Protein AF-A0AAV1TP16-F1 (afdb_monomer_lite)

Organism: NCBI:txid2874970

InterPro domains:
  IPR000953 Chromo/chromo shadow domain [PS50013] (18-55)
  IPR016197 Chromo-like domain superfamily [SSF54160] (6-44)
  IPR023780 Chromo domain [PF00385] (19-44)

Sequence (55 aa):
MFPPPPHPLVDSSGGQRFLVERILNHRDVNGIRTSYLVRWRGFHRRGTAGSLVPS

pLDDT: mean 78.51, std 17.1, range [42.44, 93.69]

Structure (mmCIF, N/CA/C/O backbone):
data_AF-A0AAV1TP16-F1
#
_entry.id   AF-A0AAV1TP16-F1
#
loop_
_atom_site.group_PDB
_atom_site.id
_atom_site.type_symbol
_atom_site.label_atom_id
_atom_site.label_alt_id
_atom_site.label_comp_id
_atom_site.label_asym_id
_atom_site.label_entity_id
_atom_site.label_seq_id
_atom_site.pdbx_PDB_ins_code
_atom_site.Cartn_x
_atom_site.Cartn_y
_atom_site.Cartn_z
_atom_site.occupancy
_atom_site.B_iso_or_equiv
_atom_site.auth_seq_id
_atom_site.auth_comp_id
_atom_site.auth_asym_id
_atom_site.auth_atom_id
_atom_site.pdbx_PDB_model_num
ATOM 1 N N . MET A 1 1 ? -11.682 22.510 7.129 1.00 51.34 1 MET A N 1
ATOM 2 C CA . MET A 1 1 ? -11.356 21.396 8.044 1.00 51.34 1 MET A CA 1
ATOM 3 C C . MET A 1 1 ? -11.212 20.132 7.208 1.00 51.34 1 MET A C 1
ATOM 5 O O . MET A 1 1 ? -12.168 19.769 6.530 1.00 51.34 1 MET A O 1
ATOM 9 N N . PHE A 1 2 ? -10.015 19.545 7.143 1.00 55.28 2 PHE A N 1
ATOM 10 C CA . PHE A 1 2 ? -9.793 18.276 6.438 1.00 55.28 2 PHE A CA 1
ATOM 11 C C . PHE A 1 2 ? -10.516 17.147 7.192 1.00 55.28 2 PHE A C 1
ATOM 13 O O . PHE A 1 2 ? 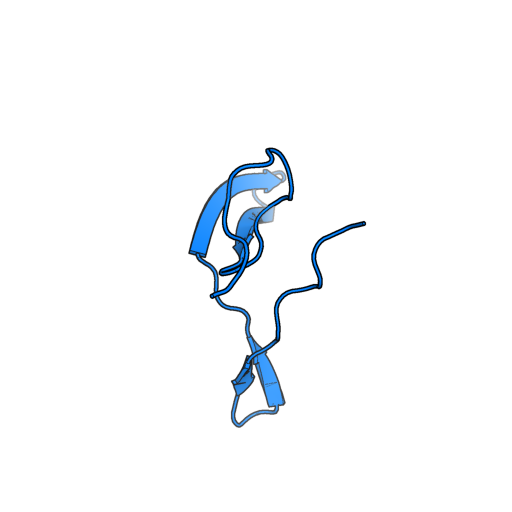-10.583 17.221 8.421 1.00 55.28 2 PHE A O 1
ATOM 20 N N . PRO A 1 3 ? -11.107 16.149 6.506 1.00 65.44 3 PRO A N 1
ATOM 21 C CA . PRO A 1 3 ? -11.662 14.996 7.203 1.00 65.44 3 PRO A CA 1
ATOM 22 C C . PRO A 1 3 ? -10.559 14.318 8.030 1.00 65.44 3 PRO A C 1
ATOM 24 O O . PRO A 1 3 ? -9.390 14.367 7.627 1.00 65.44 3 PRO A O 1
ATOM 27 N N . PRO A 1 4 ? -10.907 13.735 9.191 1.00 66.06 4 PRO A N 1
ATOM 28 C CA . PRO A 1 4 ? -9.929 13.049 10.017 1.00 66.06 4 PRO A CA 1
ATOM 29 C C . PRO A 1 4 ? -9.226 11.965 9.185 1.00 66.06 4 PRO A C 1
ATOM 31 O O . PRO A 1 4 ? -9.861 11.351 8.318 1.00 66.06 4 PRO A O 1
ATOM 34 N N . PRO A 1 5 ? -7.916 11.758 9.393 1.00 71.25 5 PRO A N 1
ATOM 35 C CA . PRO A 1 5 ? -7.187 10.712 8.692 1.00 71.25 5 PRO A CA 1
ATOM 36 C C . PRO A 1 5 ? -7.848 9.342 8.938 1.00 71.25 5 PRO A C 1
ATOM 38 O O . PRO A 1 5 ? -8.416 9.117 10.010 1.00 71.25 5 PRO A O 1
ATOM 41 N N . PRO A 1 6 ? -7.812 8.425 7.954 1.00 82.31 6 PRO A N 1
ATOM 42 C CA . PRO A 1 6 ? -8.382 7.091 8.113 1.00 82.31 6 PRO A CA 1
ATOM 43 C C . PRO A 1 6 ? -7.706 6.344 9.271 1.00 82.31 6 PRO A C 1
ATOM 45 O O . PRO A 1 6 ? -6.497 6.461 9.471 1.00 82.31 6 PRO A O 1
ATOM 48 N N . HIS A 1 7 ? -8.481 5.562 10.024 1.00 83.19 7 HIS A N 1
ATOM 49 C CA . HIS A 1 7 ? -7.953 4.786 11.146 1.00 83.19 7 HIS A CA 1
ATOM 50 C C . HIS A 1 7 ? -7.106 3.607 10.624 1.00 83.19 7 HIS A C 1
ATOM 52 O O . HIS A 1 7 ? -7.597 2.849 9.779 1.00 83.19 7 HIS A O 1
ATOM 58 N N . PRO A 1 8 ? -5.862 3.428 11.105 1.00 88.00 8 PRO A N 1
ATOM 59 C CA . PRO A 1 8 ? -5.033 2.291 10.727 1.00 88.00 8 PRO A CA 1
ATOM 60 C C . PRO A 1 8 ? -5.547 0.997 11.370 1.00 88.00 8 PRO A C 1
ATOM 62 O O . PRO A 1 8 ? -5.918 0.963 12.541 1.00 88.00 8 PRO A O 1
ATOM 65 N N . LEU A 1 9 ? -5.514 -0.087 10.603 1.00 89.06 9 LEU A N 1
ATOM 66 C CA . LEU A 1 9 ? -5.616 -1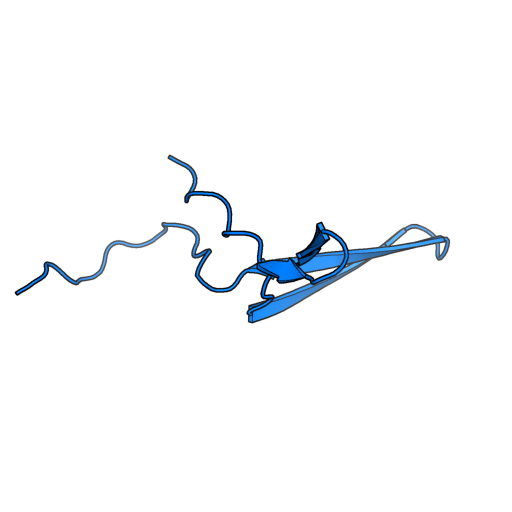.457 11.089 1.00 89.06 9 LEU A CA 1
ATOM 67 C C . LEU A 1 9 ? -4.204 -1.936 11.427 1.00 89.06 9 LEU A C 1
ATOM 69 O O . LEU A 1 9 ? -3.337 -1.935 10.556 1.00 89.06 9 LEU A O 1
ATOM 73 N N . VAL A 1 10 ? -3.966 -2.336 12.671 1.00 91.94 10 VAL A N 1
ATOM 74 C CA . VAL A 1 10 ? -2.671 -2.883 13.092 1.00 91.94 10 VAL A CA 1
ATOM 75 C C . VAL A 1 10 ? -2.722 -4.402 12.956 1.00 91.94 10 VAL A C 1
ATOM 77 O O . VAL A 1 10 ? -3.644 -5.034 13.468 1.00 91.94 10 VAL A O 1
ATOM 80 N N . ASP A 1 11 ? -1.772 -4.986 12.230 1.00 88.19 11 ASP A N 1
ATOM 81 C CA . ASP A 1 11 ? -1.650 -6.440 12.122 1.00 88.19 11 ASP A CA 1
ATOM 82 C C . ASP A 1 11 ? -0.868 -7.047 13.301 1.00 88.19 11 ASP A C 1
ATOM 84 O O . ASP A 1 11 ? -0.324 -6.343 14.150 1.00 88.19 11 ASP A O 1
ATOM 88 N N . SER A 1 12 ? -0.802 -8.378 13.362 1.00 89.81 12 SER A N 1
ATOM 89 C CA . SER A 1 12 ? -0.118 -9.110 14.436 1.00 89.81 12 SER A CA 1
ATOM 90 C C . SER A 1 12 ? 1.387 -8.833 14.528 1.00 89.81 12 SER A C 1
ATOM 92 O O . SER A 1 12 ? 1.999 -9.178 15.533 1.00 89.81 12 SER A O 1
ATOM 94 N N . SER A 1 13 ? 1.989 -8.225 13.500 1.00 92.75 13 SER A N 1
ATOM 95 C CA . SER A 1 13 ? 3.394 -7.802 13.502 1.00 92.75 13 SER A CA 1
ATOM 96 C C . SER A 1 13 ? 3.584 -6.340 13.925 1.00 92.75 13 SER A C 1
ATOM 98 O O . SER A 1 13 ? 4.709 -5.851 13.955 1.00 92.75 13 SER A O 1
ATOM 100 N N . GLY A 1 14 ? 2.498 -5.628 14.250 1.00 91.88 14 GLY A N 1
ATOM 101 C CA . GLY A 1 14 ? 2.521 -4.190 14.522 1.00 91.88 14 GLY A CA 1
ATOM 102 C C . GLY A 1 14 ? 2.517 -3.325 13.255 1.00 91.88 14 GLY A C 1
ATOM 103 O O . GLY A 1 14 ? 2.655 -2.104 13.343 1.00 91.88 14 GLY A O 1
ATOM 104 N N . GLY A 1 15 ? 2.346 -3.926 12.074 1.00 91.25 15 GLY A N 1
ATOM 105 C CA . GLY A 1 15 ? 2.283 -3.223 10.798 1.00 91.25 15 GLY A CA 1
ATOM 106 C C . GLY A 1 15 ? 0.965 -2.468 10.633 1.00 91.25 15 GLY A C 1
ATOM 107 O O . GLY A 1 15 ? -0.110 -3.026 10.854 1.00 91.25 15 GLY A O 1
ATOM 108 N N . GLN A 1 16 ? 1.033 -1.200 10.219 1.00 92.25 16 GLN A N 1
ATOM 109 C CA . GLN A 1 16 ? -0.156 -0.394 9.931 1.00 92.25 16 GLN A CA 1
ATOM 110 C C . GLN A 1 16 ? -0.652 -0.645 8.505 1.00 92.25 16 GLN A C 1
ATOM 112 O O . GLN A 1 16 ? 0.097 -0.533 7.534 1.00 92.25 16 GLN A O 1
ATOM 117 N N . ARG A 1 17 ? -1.943 -0.942 8.376 1.00 90.38 17 ARG A N 1
ATOM 118 C CA . ARG A 1 17 ? -2.653 -1.162 7.114 1.00 90.38 17 ARG A CA 1
ATOM 119 C C . ARG A 1 17 ? -3.863 -0.245 7.041 1.00 90.38 17 ARG A C 1
ATOM 121 O O . ARG A 1 17 ? -4.469 0.083 8.053 1.00 90.38 17 ARG A O 1
ATOM 128 N N . PHE A 1 18 ? -4.256 0.136 5.834 1.00 88.75 18 PHE A N 1
ATOM 129 C CA . PHE A 1 18 ? -5.393 1.026 5.616 1.00 88.75 18 PHE A CA 1
ATOM 130 C C . PHE A 1 18 ? -6.333 0.424 4.578 1.00 88.75 18 PHE A C 1
ATOM 132 O O . PHE A 1 18 ? -5.888 -0.128 3.571 1.00 88.75 18 PHE A O 1
ATOM 139 N N . LEU A 1 19 ? -7.641 0.541 4.813 1.00 90.19 19 LEU A N 1
ATOM 140 C CA . LEU A 1 19 ? -8.643 0.059 3.867 1.00 90.19 19 LEU A CA 1
ATOM 141 C C . LEU A 1 19 ? -8.788 1.037 2.700 1.00 90.19 19 LEU A C 1
ATOM 143 O O . LEU A 1 19 ? -9.236 2.176 2.862 1.00 90.19 19 LEU A O 1
ATOM 147 N N . VAL A 1 20 ? -8.446 0.562 1.507 1.00 90.25 20 VAL A N 1
ATOM 148 C CA . VAL A 1 20 ? -8.673 1.271 0.247 1.00 90.25 20 VAL A CA 1
ATOM 149 C C . VAL A 1 20 ? -10.074 0.939 -0.262 1.00 90.25 20 VAL A C 1
ATOM 151 O O . VAL A 1 20 ? -10.442 -0.225 -0.369 1.00 90.25 20 VAL A O 1
ATOM 154 N N . GLU A 1 21 ? -10.859 1.964 -0.580 1.00 90.62 21 GLU A N 1
ATOM 155 C CA . GLU A 1 21 ? -12.155 1.816 -1.249 1.00 90.62 21 GLU A CA 1
ATOM 156 C C . GLU A 1 21 ? -11.975 1.639 -2.758 1.00 90.62 21 GLU A C 1
ATOM 158 O O . GLU A 1 21 ? -12.613 0.783 -3.366 1.00 90.62 21 GLU A O 1
ATOM 163 N N . ARG A 1 22 ? -11.112 2.458 -3.377 1.00 91.44 22 ARG A N 1
ATOM 164 C CA . ARG A 1 22 ? -10.860 2.421 -4.825 1.00 91.44 22 ARG A CA 1
ATOM 165 C C . ARG A 1 22 ? -9.514 3.049 -5.190 1.00 91.44 22 ARG A C 1
ATOM 167 O O . ARG A 1 22 ? -9.113 4.039 -4.583 1.00 91.44 22 ARG A O 1
ATOM 174 N N . ILE A 1 23 ? -8.860 2.539 -6.234 1.00 92.62 23 ILE A N 1
ATOM 175 C CA . ILE A 1 23 ? -7.745 3.221 -6.911 1.00 92.62 23 ILE A CA 1
ATOM 176 C C . ILE A 1 23 ? -8.328 4.207 -7.927 1.00 92.62 23 ILE A C 1
ATOM 178 O O . ILE A 1 23 ? -9.106 3.822 -8.796 1.00 92.62 23 ILE A O 1
ATOM 182 N N . LEU A 1 24 ? -7.988 5.484 -7.798 1.00 92.88 24 LEU A N 1
ATOM 183 C CA . LEU A 1 24 ? -8.507 6.554 -8.652 1.00 92.88 24 LEU A CA 1
ATOM 184 C C . LEU A 1 24 ? -7.608 6.819 -9.855 1.00 92.88 24 LEU A C 1
ATOM 186 O O . LEU A 1 24 ? -8.102 7.178 -10.918 1.00 92.88 24 LEU A O 1
ATOM 190 N N . ASN A 1 25 ? -6.296 6.700 -9.670 1.00 93.06 25 ASN A N 1
ATOM 191 C CA . ASN A 1 25 ? -5.324 6.946 -10.723 1.00 93.06 25 ASN A CA 1
ATOM 192 C C . ASN A 1 25 ? -3.996 6.250 -10.401 1.00 93.06 25 ASN A C 1
ATOM 194 O O . ASN A 1 25 ? -3.727 5.924 -9.242 1.00 93.06 25 ASN A O 1
ATOM 198 N N . HIS A 1 26 ? -3.150 6.090 -11.409 1.00 93.31 26 HIS A N 1
ATOM 199 C CA . HIS A 1 26 ? -1.746 5.747 -11.242 1.00 93.31 26 HIS A CA 1
ATOM 200 C C . HIS A 1 26 ? -0.889 6.691 -12.084 1.00 93.31 26 HIS A C 1
ATOM 202 O O . HIS A 1 26 ? -1.345 7.271 -13.067 1.00 93.31 26 HIS A O 1
ATOM 208 N N . ARG A 1 27 ? 0.356 6.882 -11.666 1.00 93.69 27 ARG A N 1
ATOM 209 C CA . ARG A 1 27 ? 1.349 7.618 -12.435 1.00 93.69 27 ARG A CA 1
ATOM 210 C C . ARG A 1 27 ? 2.676 6.901 -12.339 1.00 93.69 27 ARG A C 1
ATOM 212 O O . ARG A 1 27 ? 3.189 6.699 -11.237 1.00 93.69 27 ARG A O 1
ATOM 219 N N . ASP A 1 28 ? 3.248 6.618 -13.494 1.00 93.31 28 ASP A N 1
ATOM 220 C CA . ASP A 1 28 ? 4.614 6.142 -13.613 1.00 93.31 28 ASP A CA 1
ATOM 221 C C . ASP A 1 28 ? 5.571 7.326 -13.712 1.00 93.31 28 ASP A C 1
ATOM 223 O O . ASP A 1 28 ? 5.394 8.246 -14.514 1.00 93.31 28 ASP A O 1
ATOM 227 N N . VAL A 1 29 ? 6.590 7.322 -12.858 1.00 87.25 29 VAL A N 1
ATOM 228 C CA . VAL A 1 29 ? 7.683 8.291 -12.912 1.00 87.25 29 VAL A CA 1
ATOM 229 C C . VAL A 1 29 ? 8.871 7.597 -13.558 1.00 87.25 29 VAL A C 1
ATOM 231 O O . VAL A 1 29 ? 9.580 6.825 -12.910 1.00 87.25 29 VAL A O 1
ATOM 234 N N . ASN A 1 30 ? 9.043 7.850 -14.858 1.00 85.12 30 ASN A N 1
ATOM 235 C CA . ASN A 1 30 ? 10.154 7.376 -15.690 1.00 85.12 30 ASN A CA 1
ATOM 236 C C . ASN A 1 30 ? 10.421 5.859 -15.600 1.00 85.12 30 ASN A C 1
ATOM 238 O O . ASN A 1 30 ? 11.568 5.435 -15.671 1.00 85.12 30 ASN A O 1
ATOM 242 N N . GLY A 1 31 ? 9.383 5.042 -15.385 1.00 83.19 31 GLY A N 1
ATOM 243 C CA . GLY A 1 31 ? 9.508 3.583 -15.245 1.00 83.19 31 GLY A CA 1
ATOM 244 C C . GLY A 1 31 ? 10.204 3.101 -13.963 1.00 83.19 31 GLY A C 1
ATOM 245 O O . GLY A 1 31 ? 10.365 1.902 -13.779 1.00 83.19 31 GLY A O 1
ATOM 246 N N . ILE A 1 32 ? 10.601 4.010 -13.066 1.00 88.31 32 ILE A N 1
ATOM 247 C CA . ILE A 1 32 ? 11.310 3.679 -11.818 1.00 88.31 32 ILE A CA 1
ATOM 248 C C . ILE A 1 32 ? 10.316 3.434 -10.684 1.00 88.31 32 ILE A C 1
ATOM 250 O O . ILE A 1 32 ? 10.531 2.588 -9.817 1.00 88.31 32 ILE A O 1
ATOM 254 N N . ARG A 1 33 ? 9.225 4.204 -10.656 1.00 90.88 33 ARG A N 1
ATOM 255 C CA . ARG A 1 33 ? 8.249 4.142 -9.571 1.00 90.88 33 ARG A CA 1
ATOM 256 C C . ARG A 1 33 ? 6.847 4.430 -10.071 1.00 90.88 33 ARG A C 1
ATOM 258 O O . ARG A 1 33 ? 6.579 5.515 -10.587 1.00 90.88 33 ARG A O 1
ATOM 265 N N . THR A 1 34 ? 5.944 3.500 -9.805 1.00 93.12 34 THR A N 1
ATOM 266 C CA . THR A 1 34 ? 4.507 3.706 -9.967 1.00 93.12 34 THR A CA 1
ATOM 267 C C . THR A 1 34 ? 3.930 4.222 -8.655 1.00 93.12 34 THR A C 1
ATOM 269 O O . THR A 1 34 ? 4.113 3.625 -7.593 1.00 93.12 34 THR A O 1
ATOM 272 N N . SER A 1 35 ? 3.252 5.363 -8.710 1.00 93.12 35 SER A N 1
ATOM 273 C CA . SER A 1 35 ? 2.496 5.918 -7.586 1.00 93.12 35 SER A CA 1
ATOM 274 C C . SER A 1 35 ? 1.006 5.784 -7.857 1.00 93.12 35 SER A C 1
ATOM 276 O O . SER A 1 35 ? 0.567 6.006 -8.982 1.00 93.12 35 SER A O 1
ATOM 278 N N . TYR A 1 36 ? 0.224 5.474 -6.825 1.00 91.56 36 TYR A N 1
ATOM 279 C CA . TYR A 1 36 ? -1.224 5.316 -6.933 1.00 91.56 36 TYR A CA 1
ATOM 280 C C . TYR A 1 36 ? -1.938 6.396 -6.134 1.00 91.56 36 TYR A C 1
ATOM 282 O O . TYR A 1 36 ? -1.647 6.617 -4.958 1.00 91.56 36 TYR A O 1
ATOM 290 N N . LEU A 1 37 ? -2.911 7.043 -6.767 1.00 91.38 37 LEU A N 1
ATOM 291 C CA . LEU A 1 37 ? -3.888 7.859 -6.070 1.00 91.38 37 LEU A CA 1
ATOM 292 C C . LEU A 1 37 ? -5.024 6.945 -5.617 1.00 91.38 37 LEU A C 1
ATOM 294 O O . LEU A 1 37 ? -5.732 6.376 -6.447 1.00 91.38 37 LEU A O 1
ATOM 298 N N . VAL A 1 38 ? -5.214 6.818 -4.307 1.00 90.38 38 VAL A N 1
ATOM 299 C CA . VAL A 1 38 ? -6.246 5.958 -3.717 1.00 90.38 38 VAL A CA 1
ATOM 300 C C . VAL A 1 38 ? -7.309 6.774 -2.991 1.00 90.38 38 VAL A C 1
ATOM 302 O O . VAL A 1 38 ? -7.036 7.830 -2.422 1.00 90.38 38 VAL A O 1
ATOM 305 N N . ARG A 1 39 ? -8.537 6.259 -2.993 1.00 87.31 39 ARG A N 1
ATOM 306 C CA . ARG A 1 39 ? -9.627 6.692 -2.123 1.00 87.31 39 ARG A CA 1
ATOM 307 C C . ARG A 1 39 ? -9.676 5.750 -0.932 1.00 87.31 39 ARG A C 1
ATOM 309 O O . ARG A 1 39 ? -9.948 4.562 -1.098 1.00 87.31 39 ARG A O 1
ATOM 316 N N . TRP A 1 40 ? -9.410 6.274 0.256 1.00 87.50 40 TRP A N 1
ATOM 317 C CA . TRP A 1 40 ? -9.542 5.516 1.496 1.00 87.50 40 TRP A CA 1
ATOM 318 C C . TRP A 1 40 ? -11.015 5.329 1.848 1.00 87.50 40 TRP A C 1
ATOM 320 O O . TRP A 1 40 ? -11.826 6.241 1.661 1.00 87.50 40 TRP A O 1
ATOM 330 N N . ARG A 1 41 ? -11.363 4.155 2.373 1.00 83.50 41 ARG A N 1
ATOM 331 C CA . ARG A 1 41 ? -12.729 3.875 2.818 1.00 83.50 41 ARG A CA 1
ATOM 332 C C . ARG A 1 41 ? -13.108 4.816 3.961 1.00 83.50 41 ARG A C 1
ATOM 334 O O . ARG A 1 41 ? -12.349 4.970 4.912 1.00 83.50 41 ARG A O 1
ATOM 341 N N . GLY A 1 42 ? -14.271 5.460 3.849 1.00 77.94 42 GLY A N 1
ATOM 342 C CA . GLY A 1 42 ? -14.754 6.434 4.837 1.00 77.94 42 GLY A CA 1
ATOM 343 C C . GLY A 1 42 ? -14.090 7.815 4.757 1.00 77.94 42 GLY A C 1
ATOM 344 O O . GLY A 1 42 ? -14.473 8.718 5.497 1.00 77.94 42 GLY A O 1
AT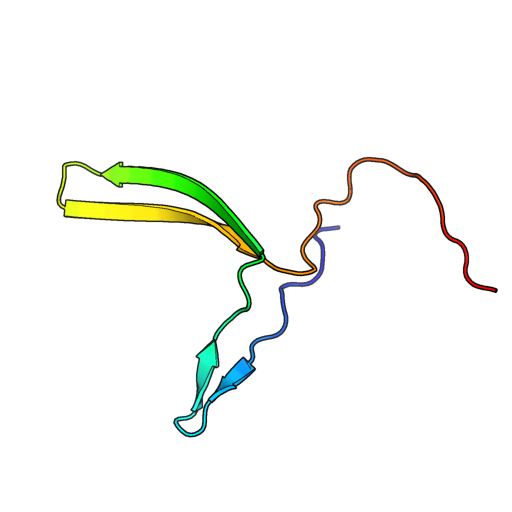OM 345 N N . PHE A 1 43 ? -13.145 8.024 3.832 1.00 75.62 43 PHE A N 1
ATOM 346 C CA . PHE A 1 43 ? -12.521 9.324 3.595 1.00 75.62 43 PHE A CA 1
ATOM 347 C C . PHE A 1 43 ? -13.187 10.013 2.401 1.00 75.62 43 PHE A C 1
ATOM 349 O O . PHE A 1 43 ? -12.711 9.980 1.262 1.00 75.62 43 PHE A O 1
ATOM 356 N N . HIS A 1 44 ? -14.339 10.630 2.651 1.00 68.75 44 HIS A N 1
ATOM 357 C CA . HIS A 1 44 ? -15.026 11.448 1.657 1.00 68.75 44 HIS A CA 1
ATOM 358 C C . HIS A 1 44 ? -14.607 12.911 1.806 1.00 68.75 44 HIS A C 1
ATOM 360 O O . HIS A 1 44 ? -14.657 13.488 2.894 1.00 68.75 44 HIS A O 1
ATOM 366 N N . ARG A 1 45 ? -14.197 13.542 0.699 1.00 62.47 45 ARG A N 1
ATOM 367 C CA . ARG A 1 45 ? -13.974 14.991 0.664 1.00 62.47 45 ARG A CA 1
ATOM 368 C C . ARG A 1 45 ? -15.316 15.666 0.965 1.00 62.47 45 ARG A C 1
ATOM 370 O O . ARG A 1 45 ? -16.241 15.530 0.170 1.00 62.47 45 ARG A O 1
ATOM 377 N N . ARG A 1 46 ? -15.442 16.379 2.094 1.00 62.69 46 ARG A N 1
ATOM 378 C CA . ARG A 1 46 ? -16.623 17.226 2.353 1.00 62.69 46 ARG A CA 1
ATOM 379 C C . ARG A 1 46 ? -16.719 18.252 1.226 1.00 62.69 46 ARG A C 1
ATOM 381 O O . ARG A 1 46 ? -15.847 19.108 1.103 1.00 62.69 46 ARG A O 1
ATOM 388 N N . GLY A 1 47 ? -17.747 18.118 0.395 1.00 57.72 47 GLY A N 1
ATOM 389 C CA . GLY A 1 47 ? -17.887 18.910 -0.821 1.00 57.72 47 GLY A CA 1
ATOM 390 C C . GLY A 1 47 ? -19.228 18.776 -1.534 1.00 57.72 47 GLY A C 1
ATOM 391 O O . GLY A 1 47 ? -19.222 18.858 -2.749 1.00 57.72 47 GLY A O 1
ATOM 392 N N . THR A 1 48 ? -20.322 18.562 -0.798 1.00 44.44 48 THR A N 1
ATOM 393 C CA . THR A 1 48 ? -21.660 19.148 -1.023 1.00 44.44 48 THR A CA 1
ATOM 394 C C . THR A 1 48 ? -22.542 18.755 0.159 1.00 44.44 48 THR A C 1
ATOM 396 O O . THR A 1 48 ? -22.554 17.605 0.592 1.00 44.44 48 THR A O 1
ATOM 399 N N . ALA A 1 49 ? -23.213 19.742 0.746 1.00 51.09 49 ALA A N 1
ATOM 400 C CA . ALA A 1 49 ? -24.220 19.519 1.766 1.00 51.09 49 ALA A CA 1
ATOM 401 C C . ALA A 1 49 ? -25.366 18.685 1.184 1.00 51.09 49 ALA A C 1
ATOM 403 O O . ALA A 1 49 ? -25.870 18.979 0.104 1.00 51.09 49 ALA A O 1
ATOM 404 N N . GLY A 1 50 ? -25.784 17.672 1.926 1.00 46.09 50 GLY A N 1
ATOM 405 C CA . GLY A 1 50 ? -26.980 16.90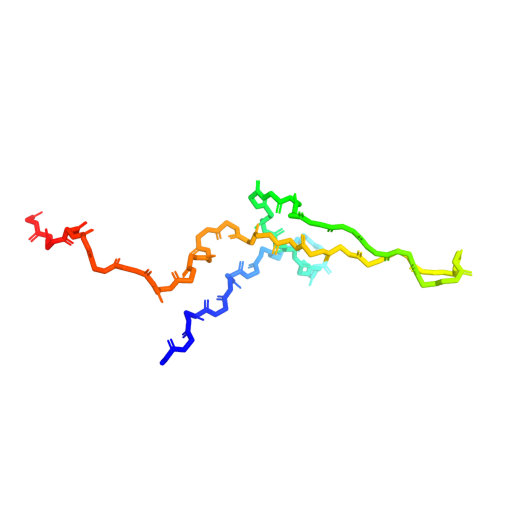7 1.637 1.00 46.09 50 GLY A CA 1
ATOM 406 C C . GLY A 1 50 ? -27.126 15.826 2.685 1.00 46.09 50 GLY A C 1
ATOM 407 O O . GLY A 1 50 ? -26.508 14.787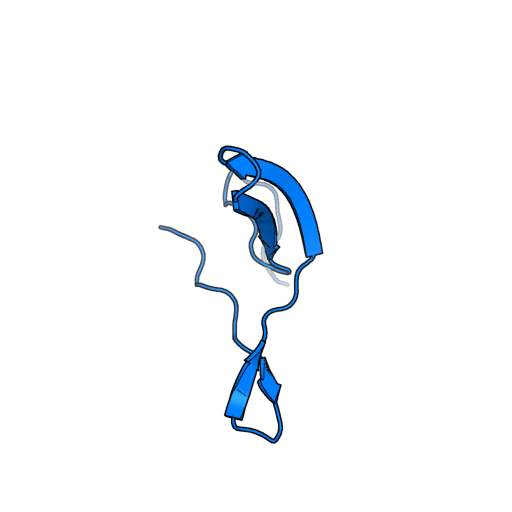 2.525 1.00 46.09 50 GLY A O 1
ATOM 408 N N . SER A 1 51 ? -27.898 16.139 3.734 1.00 50.38 51 SER A N 1
ATOM 409 C CA . SER A 1 51 ? -28.636 15.219 4.615 1.00 50.38 51 SER A CA 1
ATOM 410 C C . SER A 1 51 ? -27.842 14.017 5.161 1.00 50.38 51 SER A C 1
ATOM 412 O O . SER A 1 51 ? -27.396 13.148 4.431 1.00 50.38 51 SER A O 1
ATOM 414 N N . LEU A 1 52 ? -27.637 13.870 6.463 1.00 44.25 52 LEU A N 1
ATOM 415 C CA . LEU A 1 52 ? -28.692 13.431 7.366 1.00 44.25 52 LEU A CA 1
ATOM 416 C C . LEU A 1 52 ? -28.352 13.894 8.786 1.00 44.25 52 LEU A C 1
ATOM 418 O O . LEU A 1 52 ? -27.279 13.615 9.321 1.00 44.25 52 LEU A O 1
ATOM 422 N N . VAL A 1 53 ? -29.294 14.625 9.367 1.00 47.00 53 VAL A N 1
ATOM 423 C CA . VAL A 1 53 ? -29.426 14.851 10.807 1.00 47.00 53 VAL A CA 1
ATOM 424 C C . VAL A 1 53 ? -29.823 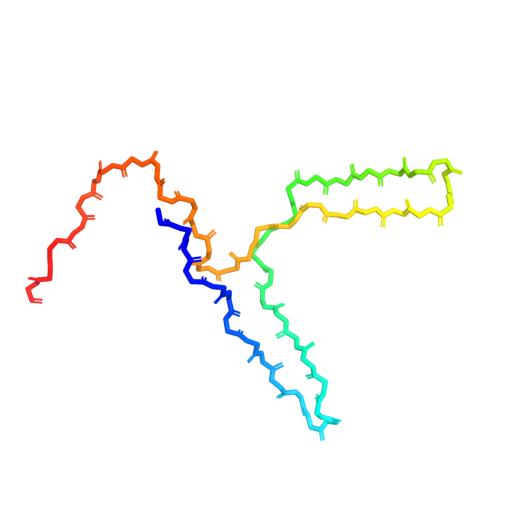13.504 11.434 1.00 47.00 53 VAL A C 1
ATOM 426 O O . VAL A 1 53 ? -30.639 12.806 10.828 1.00 47.00 53 VAL A O 1
ATOM 429 N N . PRO A 1 54 ? -29.266 13.093 12.585 1.00 42.44 54 PRO A N 1
ATOM 430 C CA . PRO A 1 54 ? -29.684 11.856 13.237 1.00 42.44 54 PRO A CA 1
ATOM 431 C C . PRO A 1 54 ? -31.103 12.003 13.814 1.00 42.44 54 PRO A C 1
ATOM 433 O O . PRO A 1 54 ? -31.449 13.058 14.348 1.00 42.44 54 PRO A O 1
ATOM 436 N N . SER A 1 55 ? -31.903 10.941 13.718 1.00 44.06 55 SER A N 1
ATOM 437 C CA . SER A 1 55 ? -32.977 10.633 14.673 1.00 44.06 55 SER A CA 1
ATOM 438 C C . SER A 1 55 ? -32.562 9.414 15.476 1.00 44.06 55 SER A C 1
ATOM 440 O O . SER A 1 55 ? -31.937 8.518 14.863 1.00 44.06 55 SER A O 1
#

Secondary structure (DSSP, 8-state):
-PPPPPPPEE-TTS-EE--EEEEEEEEEETTTEEEEEEEETT-----S-------

Radius of gyration: 15.71 Å; chains: 1; bounding box: 44×30×30 Å

Foldseek 3Di:
DAPPPADFDQDPVRDTDFAFPDFPDWDDDVVPDIDTDTDGVPRDGPDDDDDDDDD